Protein AF-X5YJV1-F1 (afdb_monomer_lite)

Secondary structure (DSSP, 8-state):
-HHHHHHHHHHHHHHHHHHHHHTPPPSTT--TTSHHHHHHHHHHHHHHHHH-SS--HHHHHHHHHHHHHHHHHHHHHHHHHTT----HHHHHHHHHHHHHHHHHHT--TTS-TT-PPP---------

Foldseek 3Di:
DVVVVVVVVVVVVVVVLVCCLLCVDQDPPDDCVDPLNVQLSVQLNVLSVLLDDDQDPVLSVLSSVLSVLVSVLVVVVVCVVVVHDDDPVVNVVSVVSNQVSCVVSVNDPPDPPPPDPPPDPPPPPDD

Sequence (127 aa):
MARNQAKMTRRKVEIEAENLAVNRPALRGVDRRTAGGRRYAEIL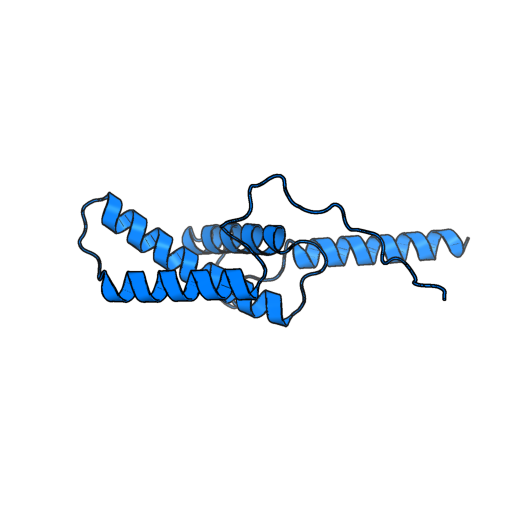GSILAAIGGTVRDEQTILARRAASIALVCESEDARLANGEIIDGTAYVTLANALSRLFESLGIDSARPPNDRPERVPSMRIFG

Structure (mmCIF, N/CA/C/O backbone):
data_AF-X5YJV1-F1
#
_entry.id   AF-X5YJV1-F1
#
loop_
_atom_site.group_PDB
_atom_site.id
_atom_site.type_symbol
_atom_site.label_atom_id
_atom_site.label_alt_id
_atom_site.label_comp_id
_atom_site.label_asym_id
_atom_site.label_entity_id
_atom_site.label_seq_id
_atom_site.pdbx_PDB_ins_code
_atom_site.Cartn_x
_atom_site.Cartn_y
_atom_site.Cartn_z
_atom_site.occupancy
_atom_site.B_iso_or_equiv
_atom_site.auth_seq_id
_atom_site.auth_comp_id
_atom_site.auth_asym_id
_atom_site.auth_atom_id
_atom_site.pdbx_PDB_model_num
ATOM 1 N N . MET A 1 1 ? 30.982 -29.851 -26.286 1.00 56.28 1 MET A N 1
ATOM 2 C CA . MET A 1 1 ? 30.257 -29.909 -24.992 1.00 56.28 1 MET A CA 1
ATOM 3 C C . MET A 1 1 ? 30.142 -28.560 -24.259 1.00 56.28 1 MET A C 1
ATOM 5 O O . MET A 1 1 ? 29.118 -28.331 -23.631 1.00 56.28 1 MET A O 1
ATOM 9 N N . ALA A 1 2 ? 31.080 -27.612 -24.409 1.00 60.34 2 ALA A N 1
ATOM 10 C CA . ALA A 1 2 ? 31.064 -26.311 -23.706 1.00 60.34 2 ALA A CA 1
ATOM 11 C C . ALA A 1 2 ? 29.844 -25.387 -23.971 1.00 60.34 2 ALA A C 1
ATOM 13 O O . ALA A 1 2 ? 29.417 -24.643 -23.090 1.00 60.34 2 ALA A O 1
ATOM 14 N N . ARG A 1 3 ? 29.238 -25.447 -25.169 1.00 57.34 3 ARG A N 1
ATOM 15 C CA . ARG A 1 3 ? 28.116 -24.571 -25.577 1.00 57.34 3 ARG A CA 1
ATOM 16 C C . ARG A 1 3 ? 26.815 -24.823 -24.800 1.00 57.34 3 ARG A C 1
ATOM 18 O O . ARG A 1 3 ? 26.090 -23.873 -24.519 1.00 57.34 3 ARG A O 1
ATOM 25 N N . ASN A 1 4 ? 26.536 -26.077 -24.429 1.00 54.53 4 ASN A N 1
ATOM 26 C CA . ASN A 1 4 ? 25.349 -26.427 -23.636 1.00 54.53 4 ASN A CA 1
ATOM 27 C C . ASN A 1 4 ? 25.511 -26.043 -22.166 1.00 54.53 4 ASN A C 1
ATOM 29 O O . ASN A 1 4 ? 24.552 -25.596 -21.541 1.00 54.53 4 ASN A O 1
ATOM 33 N N . GLN A 1 5 ? 26.731 -26.142 -21.639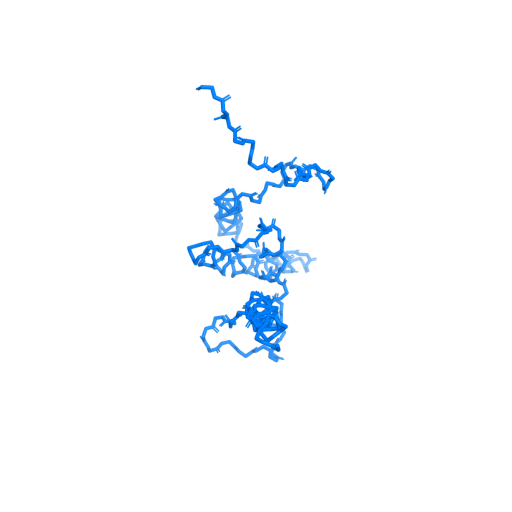 1.00 54.81 5 GLN A N 1
ATOM 34 C CA . GLN A 1 5 ? 27.023 -25.786 -20.256 1.00 54.81 5 GLN A CA 1
ATOM 35 C C . GLN A 1 5 ? 26.863 -24.277 -20.038 1.00 54.81 5 GLN A C 1
ATOM 37 O O . GLN A 1 5 ? 26.151 -23.878 -19.130 1.00 54.81 5 GLN A O 1
ATOM 42 N N . ALA A 1 6 ? 27.363 -23.438 -20.953 1.00 63.03 6 ALA A N 1
ATOM 43 C CA . ALA A 1 6 ? 27.166 -21.985 -20.896 1.00 63.03 6 ALA A CA 1
ATOM 44 C C . ALA A 1 6 ? 25.684 -21.550 -20.987 1.00 63.03 6 ALA A C 1
ATOM 46 O O . ALA A 1 6 ? 25.279 -20.581 -20.341 1.00 63.03 6 ALA A O 1
ATOM 47 N N . LYS A 1 7 ? 24.861 -22.270 -21.765 1.00 59.56 7 LYS A N 1
ATOM 48 C CA . LYS A 1 7 ? 23.415 -22.008 -21.896 1.00 59.56 7 LYS A CA 1
ATOM 49 C C . LYS A 1 7 ? 22.653 -22.397 -20.621 1.00 59.56 7 LYS A C 1
ATOM 51 O O . LYS A 1 7 ? 21.797 -21.640 -20.173 1.00 59.56 7 LYS A O 1
ATOM 56 N N . MET A 1 8 ? 23.019 -23.530 -20.014 1.00 55.62 8 MET A N 1
ATOM 57 C CA . MET A 1 8 ? 22.496 -23.994 -18.723 1.00 55.62 8 MET A CA 1
ATOM 58 C C . MET A 1 8 ? 22.881 -23.049 -17.580 1.00 55.62 8 MET A C 1
ATOM 60 O O . MET A 1 8 ? 22.030 -22.714 -16.764 1.00 55.62 8 MET A O 1
ATOM 64 N N . THR A 1 9 ? 24.123 -22.555 -17.547 1.00 69.06 9 THR A N 1
ATOM 65 C CA . THR A 1 9 ? 24.580 -21.607 -16.518 1.00 69.06 9 THR A CA 1
ATOM 66 C C . THR A 1 9 ? 23.842 -20.273 -16.610 1.00 69.06 9 THR A C 1
ATOM 68 O O . THR A 1 9 ? 23.401 -19.761 -15.588 1.00 69.06 9 THR A O 1
ATOM 71 N N . ARG A 1 10 ? 23.622 -19.736 -17.821 1.00 61.59 10 ARG A N 1
ATOM 72 C CA . ARG A 1 10 ? 22.820 -18.512 -18.008 1.00 61.59 10 ARG A CA 1
ATOM 73 C C . ARG A 1 10 ? 21.374 -18.689 -17.562 1.00 61.59 10 ARG A C 1
ATOM 75 O O . ARG A 1 10 ? 20.885 -17.859 -16.811 1.00 61.59 10 ARG A O 1
ATOM 82 N N . ARG A 1 11 ? 20.730 -19.792 -17.957 1.00 65.44 11 ARG A N 1
ATOM 83 C CA . ARG A 1 11 ? 19.356 -20.113 -17.541 1.00 65.44 11 ARG A CA 1
ATOM 84 C C . ARG A 1 11 ? 19.247 -20.258 -16.021 1.00 65.44 11 ARG A C 1
ATOM 86 O O . ARG A 1 11 ? 18.273 -19.814 -15.436 1.00 65.44 11 ARG A O 1
ATOM 93 N N . LYS A 1 12 ? 20.249 -20.865 -15.379 1.00 53.28 12 LYS A N 1
ATOM 94 C CA . LYS A 1 12 ? 20.283 -21.044 -13.924 1.00 53.28 12 LYS A CA 1
ATOM 95 C C . LYS A 1 12 ? 20.409 -19.706 -13.195 1.00 53.28 12 LYS A C 1
ATOM 97 O O . LYS A 1 12 ? 19.652 -19.477 -12.267 1.00 53.28 12 LYS A O 1
ATOM 102 N N . VAL A 1 13 ? 21.284 -18.815 -13.666 1.00 61.41 13 VAL A N 1
ATOM 103 C CA . VAL A 1 13 ? 21.416 -17.443 -13.141 1.00 61.41 13 VAL A CA 1
ATOM 104 C C . VAL A 1 13 ? 20.133 -16.637 -13.355 1.00 61.41 13 VAL A C 1
ATOM 106 O O . VAL A 1 13 ? 19.738 -15.880 -12.481 1.00 61.41 13 VAL A O 1
ATOM 109 N N . GLU A 1 14 ? 19.460 -16.819 -14.489 1.00 56.84 14 GLU A N 1
ATOM 110 C CA . GLU A 1 14 ? 18.197 -16.149 -14.812 1.00 56.84 14 GLU A CA 1
ATOM 111 C C . GLU A 1 14 ? 17.056 -16.628 -13.902 1.00 56.84 14 GLU A C 1
ATOM 113 O O . GLU A 1 14 ? 16.378 -15.801 -13.309 1.00 56.84 14 GLU A O 1
ATOM 118 N N . ILE A 1 15 ? 16.931 -17.942 -13.681 1.00 56.16 15 ILE A N 1
ATOM 119 C CA . ILE A 1 15 ? 15.971 -18.544 -12.737 1.00 56.16 15 ILE A CA 1
ATOM 120 C C . ILE A 1 15 ? 16.296 -18.157 -11.288 1.00 56.16 15 ILE A C 1
ATOM 122 O O . ILE A 1 15 ? 15.401 -17.954 -10.476 1.00 56.16 15 ILE A O 1
ATOM 126 N N . GLU A 1 16 ? 17.571 -18.073 -10.923 1.00 49.41 16 GLU A N 1
ATOM 127 C CA . GLU A 1 16 ? 17.998 -17.675 -9.581 1.00 49.41 16 GLU A CA 1
ATOM 128 C C . GLU A 1 16 ? 17.750 -16.181 -9.344 1.00 49.41 16 GLU A C 1
ATOM 130 O O . GLU A 1 16 ? 17.287 -15.815 -8.270 1.00 49.41 16 GLU A O 1
ATOM 135 N N . ALA A 1 17 ? 17.934 -15.335 -10.363 1.00 50.66 17 ALA A N 1
ATOM 136 C CA . ALA A 1 17 ? 17.564 -13.921 -10.340 1.00 50.66 17 ALA A CA 1
ATOM 137 C C . ALA A 1 17 ? 16.039 -13.716 -10.319 1.00 50.66 17 ALA A C 1
ATOM 139 O O . ALA A 1 17 ? 15.549 -12.848 -9.601 1.00 50.66 17 ALA A O 1
ATOM 140 N N . GLU A 1 18 ? 15.289 -14.539 -11.051 1.00 45.34 18 GLU A N 1
ATOM 141 C CA . GLU A 1 18 ? 13.823 -14.565 -11.058 1.00 45.34 18 GLU A CA 1
ATOM 142 C C . GLU A 1 18 ? 13.288 -14.996 -9.683 1.00 45.34 18 GLU A C 1
ATOM 144 O O . GLU A 1 18 ? 12.442 -14.321 -9.100 1.00 45.34 18 GLU A O 1
ATOM 149 N N . ASN A 1 19 ? 13.884 -16.025 -9.075 1.00 46.66 19 ASN A N 1
ATOM 150 C CA . ASN A 1 19 ? 13.606 -16.413 -7.695 1.00 46.66 19 ASN A CA 1
ATOM 151 C C . ASN A 1 19 ? 14.046 -15.344 -6.688 1.00 46.66 19 ASN A C 1
ATOM 153 O O . ASN A 1 19 ? 13.365 -15.152 -5.690 1.00 46.66 19 ASN A O 1
ATOM 157 N N . LEU A 1 20 ? 15.131 -14.603 -6.922 1.00 47.88 20 LEU A N 1
ATOM 158 C CA . LEU A 1 20 ? 15.542 -13.495 -6.052 1.00 47.88 20 LEU A CA 1
ATOM 159 C C . LEU A 1 20 ? 14.593 -12.291 -6.157 1.00 47.88 20 LEU A C 1
ATOM 161 O O . LEU A 1 20 ? 14.420 -11.561 -5.182 1.00 47.88 20 LEU A O 1
ATOM 165 N N . ALA A 1 21 ? 13.983 -12.078 -7.326 1.00 48.34 21 ALA A N 1
ATOM 166 C CA . ALA A 1 21 ? 12.984 -11.041 -7.561 1.00 48.34 21 ALA A CA 1
ATOM 167 C C . ALA A 1 21 ? 11.629 -11.408 -6.935 1.00 48.34 21 ALA A C 1
ATOM 169 O O . ALA A 1 21 ? 10.997 -10.562 -6.305 1.00 48.34 21 ALA A O 1
ATOM 170 N N . VAL A 1 22 ? 11.226 -12.679 -7.025 1.00 49.34 22 VAL A N 1
ATOM 171 C CA . VAL A 1 22 ? 10.004 -13.215 -6.396 1.00 49.34 22 VAL A CA 1
ATOM 172 C C . VAL A 1 22 ? 10.180 -13.418 -4.880 1.00 49.34 22 VAL A C 1
ATOM 174 O O . VAL A 1 22 ? 9.216 -13.351 -4.121 1.00 49.34 22 VAL A O 1
ATOM 177 N N . ASN A 1 23 ? 11.415 -13.617 -4.409 1.00 48.03 23 ASN A N 1
ATOM 178 C CA . ASN A 1 23 ? 11.742 -13.992 -3.030 1.00 48.03 23 ASN A CA 1
ATOM 179 C C . ASN A 1 23 ? 12.731 -13.009 -2.371 1.00 48.03 23 ASN A C 1
ATOM 181 O O . ASN A 1 23 ? 13.541 -13.388 -1.519 1.00 48.03 23 ASN A O 1
ATOM 185 N N . ARG A 1 24 ? 12.682 -11.725 -2.759 1.00 54.16 24 ARG A N 1
ATOM 186 C CA . ARG A 1 24 ? 13.504 -10.676 -2.138 1.00 54.16 24 ARG A CA 1
ATOM 187 C C . ARG A 1 24 ? 13.088 -10.546 -0.670 1.00 54.16 24 ARG A C 1
ATOM 189 O O . ARG A 1 24 ? 11.891 -10.441 -0.394 1.00 54.16 24 ARG A O 1
ATOM 196 N N . PRO A 1 25 ? 14.034 -10.554 0.287 1.00 48.66 25 PRO A N 1
ATOM 197 C CA . PRO A 1 25 ? 13.699 -10.612 1.701 1.00 48.66 25 PRO A CA 1
ATOM 198 C C . PRO A 1 25 ? 12.768 -9.460 2.077 1.00 48.66 25 PRO A C 1
ATOM 200 O O . PRO A 1 25 ? 12.998 -8.303 1.698 1.00 48.66 25 PRO A O 1
ATOM 203 N N . ALA A 1 26 ? 11.719 -9.815 2.822 1.00 57.91 26 ALA A N 1
ATOM 204 C CA . ALA A 1 26 ? 10.896 -8.883 3.575 1.00 57.91 26 ALA A CA 1
ATOM 205 C C . ALA A 1 26 ? 11.790 -7.963 4.424 1.00 57.91 26 ALA A C 1
ATOM 207 O O . ALA A 1 26 ? 12.966 -8.262 4.656 1.00 57.91 26 ALA A O 1
ATOM 208 N N . LEU A 1 27 ? 11.237 -6.833 4.872 1.00 65.12 27 LEU A N 1
ATOM 209 C CA . LEU A 1 27 ? 11.877 -5.952 5.854 1.00 65.12 27 LEU A CA 1
ATOM 210 C C . LEU A 1 27 ? 12.616 -6.782 6.919 1.00 65.12 27 LEU A C 1
ATOM 212 O O . LEU A 1 27 ? 12.066 -7.737 7.471 1.00 65.12 27 LEU A O 1
ATOM 216 N N . ARG A 1 28 ? 13.892 -6.456 7.161 1.00 66.88 28 ARG A N 1
ATOM 217 C CA . ARG A 1 28 ? 14.740 -7.220 8.083 1.00 66.88 28 ARG A CA 1
ATOM 218 C C . ARG A 1 28 ? 14.066 -7.264 9.458 1.00 66.88 28 ARG A C 1
ATOM 220 O O . ARG A 1 28 ? 13.770 -6.216 10.017 1.00 66.88 28 ARG A O 1
ATOM 227 N N . GLY A 1 29 ? 13.845 -8.468 9.987 1.00 67.94 29 GLY A N 1
ATOM 228 C CA . GLY A 1 29 ? 13.176 -8.675 11.277 1.00 67.94 29 GLY A CA 1
ATOM 229 C C . GLY A 1 29 ? 11.658 -8.884 11.206 1.00 67.94 29 GLY A C 1
ATOM 230 O O . GLY A 1 29 ? 11.045 -9.086 12.247 1.00 67.94 29 GLY A O 1
ATOM 231 N N . VAL A 1 30 ? 11.043 -8.886 10.017 1.00 71.12 30 VAL A N 1
ATOM 232 C CA . VAL A 1 30 ? 9.618 -9.225 9.870 1.00 71.12 30 VAL A CA 1
ATOM 233 C C . VAL A 1 30 ? 9.420 -10.739 9.831 1.00 71.12 30 VAL A C 1
ATOM 235 O O . VAL A 1 30 ? 9.923 -11.422 8.936 1.00 71.12 30 VAL A O 1
ATOM 238 N N . ASP A 1 31 ? 8.624 -11.256 10.768 1.00 78.00 31 ASP A N 1
ATOM 239 C CA . ASP A 1 31 ? 8.148 -12.637 10.726 1.00 78.00 31 ASP A CA 1
ATOM 240 C C . ASP A 1 31 ? 7.001 -12.788 9.712 1.00 78.00 31 ASP A C 1
ATOM 242 O O . ASP A 1 31 ? 5.870 -12.344 9.932 1.00 78.00 31 ASP A O 1
ATOM 246 N N . ARG A 1 32 ? 7.286 -13.474 8.598 1.00 75.25 32 ARG A N 1
ATOM 247 C CA . ARG A 1 32 ? 6.323 -13.781 7.524 1.00 75.25 32 ARG A CA 1
ATOM 248 C C . ARG A 1 32 ? 5.280 -14.840 7.910 1.00 75.25 32 ARG A C 1
ATOM 250 O O . ARG A 1 32 ? 4.445 -15.187 7.081 1.00 75.25 32 ARG A O 1
ATOM 257 N N . ARG A 1 33 ? 5.305 -15.372 9.135 1.00 80.69 33 ARG A N 1
ATOM 258 C CA . ARG A 1 33 ? 4.259 -16.256 9.683 1.00 80.69 33 ARG A CA 1
ATOM 259 C C . ARG A 1 33 ? 3.148 -15.484 10.390 1.00 80.69 33 ARG A C 1
ATOM 261 O O . ARG A 1 33 ? 2.095 -16.056 10.670 1.00 80.69 33 ARG A O 1
ATOM 268 N N . THR A 1 34 ? 3.342 -14.195 10.638 1.00 87.56 34 THR A N 1
ATOM 269 C CA . THR A 1 34 ? 2.279 -13.317 11.132 1.00 87.56 34 THR A CA 1
ATOM 270 C C . THR A 1 34 ? 1.329 -12.931 9.997 1.00 87.56 34 THR A C 1
ATOM 272 O O . THR A 1 34 ? 1.711 -12.948 8.824 1.00 87.56 34 THR A O 1
ATOM 275 N N . ALA A 1 35 ? 0.085 -12.575 10.330 1.00 87.69 35 ALA A N 1
ATOM 276 C CA . ALA A 1 35 ? -0.879 -12.091 9.339 1.00 87.69 35 ALA A CA 1
ATOM 277 C C . ALA A 1 35 ? -0.348 -10.843 8.609 1.00 87.69 35 ALA A C 1
ATOM 279 O O . ALA A 1 35 ? -0.303 -10.829 7.381 1.00 87.69 35 ALA A O 1
ATOM 280 N N . GLY A 1 36 ? 0.172 -9.862 9.357 1.00 88.81 36 GLY A N 1
ATOM 281 C CA . GLY A 1 36 ? 0.777 -8.654 8.786 1.00 88.81 36 GLY A CA 1
ATOM 282 C C . GLY A 1 36 ? 2.016 -8.940 7.933 1.00 88.81 36 GLY A C 1
ATOM 283 O O . GLY A 1 36 ? 2.162 -8.376 6.853 1.00 88.81 36 GLY A O 1
ATOM 284 N N . GLY A 1 37 ? 2.882 -9.867 8.354 1.00 88.12 37 GLY A N 1
ATOM 285 C CA . GLY A 1 37 ? 4.065 -10.255 7.583 1.00 88.12 37 GLY A CA 1
ATOM 286 C C . GLY A 1 37 ? 3.738 -10.966 6.264 1.00 88.12 37 GLY A C 1
ATOM 287 O O . GLY A 1 37 ? 4.416 -10.725 5.262 1.00 88.12 37 GLY A O 1
ATOM 288 N N . ARG A 1 38 ? 2.694 -11.810 6.234 1.00 90.31 38 ARG A N 1
ATOM 289 C CA . ARG A 1 38 ? 2.178 -12.393 4.981 1.00 90.31 38 ARG A CA 1
ATOM 290 C C . ARG A 1 38 ? 1.593 -11.318 4.080 1.00 90.31 38 ARG A C 1
ATOM 292 O O . ARG A 1 38 ? 1.998 -11.222 2.925 1.00 90.31 38 ARG A O 1
ATOM 299 N N . ARG A 1 39 ? 0.722 -10.471 4.635 1.00 92.69 39 ARG A N 1
ATOM 300 C CA . ARG A 1 39 ? 0.032 -9.435 3.869 1.00 92.69 39 ARG A CA 1
ATOM 301 C C . ARG A 1 39 ? 1.000 -8.424 3.261 1.00 92.69 39 ARG A C 1
ATOM 303 O O . ARG A 1 39 ? 0.912 -8.118 2.078 1.00 92.69 39 ARG A O 1
ATOM 310 N N . TYR A 1 40 ? 2.005 -7.998 4.025 1.00 92.25 40 TYR A N 1
ATOM 311 C CA . TYR A 1 40 ? 3.102 -7.177 3.514 1.00 92.25 40 TYR A CA 1
ATOM 312 C C . TYR A 1 40 ? 3.788 -7.814 2.297 1.00 92.25 40 TYR A C 1
ATOM 314 O O . TYR A 1 40 ? 4.050 -7.140 1.303 1.00 92.25 40 TYR A O 1
ATOM 322 N N . ALA A 1 41 ? 4.089 -9.115 2.368 1.00 88.12 41 ALA A N 1
ATOM 323 C CA . ALA A 1 41 ? 4.759 -9.821 1.283 1.00 88.12 41 ALA A CA 1
ATOM 324 C C . ALA A 1 41 ? 3.875 -9.953 0.031 1.00 88.12 41 ALA A C 1
ATOM 326 O O . ALA A 1 41 ? 4.390 -9.831 -1.077 1.00 88.12 41 ALA A O 1
ATOM 327 N N . GLU A 1 42 ? 2.568 -10.162 0.199 1.00 90.50 42 GLU A N 1
ATOM 328 C CA . GLU A 1 42 ? 1.591 -10.178 -0.901 1.00 90.50 42 GLU A CA 1
ATOM 329 C C . GLU A 1 42 ? 1.507 -8.821 -1.607 1.00 90.50 42 GLU A C 1
ATOM 331 O O . GLU A 1 42 ? 1.609 -8.746 -2.836 1.00 90.50 42 GLU A O 1
ATOM 336 N N . ILE A 1 43 ? 1.374 -7.741 -0.831 1.00 93.69 43 ILE A N 1
ATOM 337 C CA . ILE A 1 43 ? 1.319 -6.372 -1.353 1.00 93.69 43 ILE A CA 1
ATOM 338 C C . ILE A 1 43 ? 2.620 -6.048 -2.093 1.00 93.69 43 ILE A C 1
ATOM 340 O O . ILE A 1 43 ? 2.589 -5.599 -3.238 1.00 93.69 43 ILE A O 1
ATOM 344 N N . LEU A 1 44 ? 3.775 -6.325 -1.478 1.00 92.44 44 LEU A N 1
ATOM 345 C CA . LEU A 1 44 ? 5.074 -6.086 -2.102 1.00 92.44 44 LEU A CA 1
ATOM 346 C C . LEU A 1 44 ? 5.233 -6.883 -3.403 1.00 92.44 44 LEU A C 1
ATOM 348 O O . LEU A 1 44 ? 5.682 -6.324 -4.400 1.00 92.44 44 LEU A O 1
ATOM 352 N N . GLY A 1 45 ? 4.841 -8.160 -3.414 1.00 88.06 45 GLY A N 1
ATOM 353 C CA . GLY A 1 45 ? 4.864 -8.989 -4.620 1.00 88.06 45 GLY A CA 1
ATOM 354 C C . GLY A 1 45 ? 4.005 -8.406 -5.742 1.00 88.06 45 GLY A C 1
ATOM 355 O O . GLY A 1 45 ? 4.453 -8.334 -6.885 1.00 88.06 45 GLY A O 1
ATOM 356 N N . SER A 1 46 ? 2.814 -7.907 -5.405 1.00 89.69 46 SER A N 1
ATOM 357 C CA . SER A 1 46 ? 1.899 -7.273 -6.361 1.00 89.69 46 SER A CA 1
ATOM 358 C C . SER A 1 46 ? 2.481 -5.983 -6.948 1.00 89.69 46 SER A C 1
ATOM 360 O O . SER A 1 46 ? 2.439 -5.782 -8.160 1.00 89.69 46 SER A O 1
ATOM 362 N N . ILE A 1 47 ? 3.095 -5.140 -6.112 1.00 91.06 47 ILE A N 1
ATOM 363 C CA . ILE A 1 47 ? 3.759 -3.902 -6.548 1.00 91.06 47 ILE A CA 1
ATOM 364 C C . ILE A 1 47 ? 4.942 -4.218 -7.472 1.00 91.06 47 ILE A C 1
ATOM 366 O O . ILE A 1 47 ? 5.066 -3.625 -8.541 1.00 91.06 47 ILE A O 1
ATOM 370 N N . LEU A 1 48 ? 5.801 -5.171 -7.099 1.00 89.69 48 LEU A N 1
ATOM 371 C CA . LEU A 1 48 ? 6.952 -5.564 -7.921 1.00 89.69 48 LEU A CA 1
ATOM 372 C C . LEU A 1 48 ? 6.514 -6.145 -9.274 1.00 89.69 48 LEU A C 1
ATOM 374 O O . LEU A 1 48 ? 7.119 -5.830 -10.299 1.00 89.69 48 LEU A O 1
ATOM 378 N N . ALA A 1 49 ? 5.438 -6.936 -9.295 1.00 84.94 49 ALA A N 1
ATOM 379 C CA . ALA A 1 49 ? 4.851 -7.449 -10.529 1.00 84.94 49 ALA A CA 1
ATOM 380 C C . ALA A 1 49 ? 4.269 -6.331 -11.416 1.00 84.94 49 ALA A C 1
ATOM 382 O O . ALA A 1 49 ? 4.343 -6.428 -12.642 1.00 84.94 49 ALA A O 1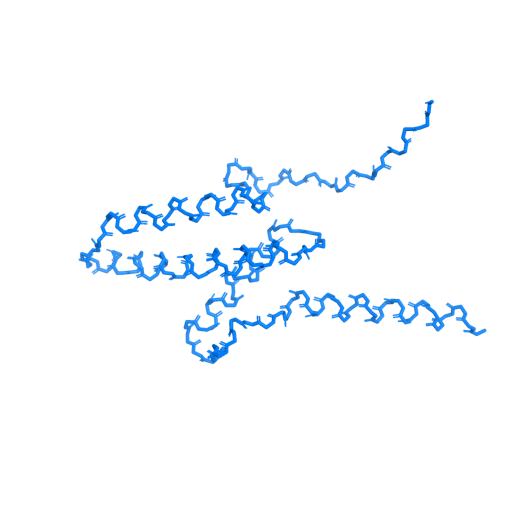
ATOM 383 N N . ALA A 1 50 ? 3.723 -5.269 -10.813 1.00 86.62 50 ALA A N 1
ATOM 384 C CA . ALA A 1 50 ? 3.171 -4.121 -11.530 1.00 86.62 50 ALA A CA 1
ATOM 385 C C . ALA A 1 50 ? 4.249 -3.250 -12.196 1.00 86.62 50 ALA A C 1
ATOM 387 O O . ALA A 1 50 ? 4.030 -2.784 -13.311 1.00 86.62 50 ALA A O 1
ATOM 388 N N . ILE A 1 51 ? 5.421 -3.082 -11.566 1.00 87.12 51 ILE A N 1
ATOM 389 C CA . ILE A 1 51 ? 6.571 -2.378 -12.173 1.00 87.12 51 ILE A CA 1
ATOM 390 C C . ILE A 1 51 ? 6.985 -3.069 -13.481 1.00 87.12 51 ILE A C 1
ATOM 392 O O . ILE A 1 51 ? 7.283 -2.412 -14.479 1.00 87.12 51 ILE A O 1
ATOM 396 N N . GLY A 1 52 ? 6.978 -4.405 -13.481 1.00 76.88 52 GLY A N 1
ATOM 397 C CA . GLY A 1 52 ? 7.353 -5.217 -14.631 1.00 76.88 52 GLY A CA 1
ATOM 398 C C . GLY A 1 52 ? 8.843 -5.133 -14.988 1.00 76.88 52 GLY A C 1
ATOM 399 O O . GLY A 1 52 ? 9.599 -4.277 -14.534 1.00 76.88 52 GLY A O 1
ATOM 400 N N . GLY A 1 53 ? 9.295 -6.062 -15.834 1.00 77.81 53 GLY A N 1
ATOM 401 C CA . GLY A 1 53 ? 10.696 -6.127 -16.251 1.00 77.81 53 GLY A CA 1
ATOM 402 C C . GLY A 1 53 ? 11.683 -6.317 -15.092 1.00 77.81 53 GLY A C 1
ATOM 403 O O . GLY A 1 53 ? 11.366 -6.929 -14.077 1.00 77.81 53 GLY A O 1
ATOM 404 N N . THR A 1 54 ? 12.917 -5.844 -15.275 1.00 80.50 54 THR A N 1
ATOM 405 C CA . THR A 1 54 ? 13.963 -5.951 -14.251 1.00 80.50 54 THR A CA 1
ATOM 406 C C . THR A 1 54 ? 13.844 -4.779 -13.284 1.00 80.50 54 THR A C 1
ATOM 408 O O . THR A 1 54 ? 14.103 -3.636 -13.661 1.00 80.50 54 THR A O 1
ATOM 411 N N . VAL A 1 55 ? 13.472 -5.066 -12.037 1.00 81.12 55 VAL A N 1
ATOM 412 C CA . VAL A 1 55 ? 13.335 -4.054 -10.985 1.00 81.12 55 VAL A CA 1
ATOM 413 C C . VAL A 1 55 ? 14.715 -3.594 -10.518 1.00 81.12 55 VAL A C 1
ATOM 415 O O . VAL A 1 55 ? 15.541 -4.411 -10.106 1.00 81.12 55 VAL A O 1
ATOM 418 N N . ARG A 1 56 ? 14.956 -2.281 -10.552 1.00 85.19 56 ARG A N 1
ATOM 419 C CA . ARG A 1 56 ? 16.200 -1.675 -10.057 1.00 85.19 56 ARG A CA 1
ATOM 420 C C . ARG A 1 56 ? 16.198 -1.572 -8.527 1.00 85.19 56 ARG A C 1
ATOM 422 O O . ARG A 1 56 ? 15.149 -1.638 -7.876 1.00 85.19 56 ARG A O 1
ATOM 429 N N . ASP A 1 57 ? 17.368 -1.417 -7.919 1.00 83.50 57 ASP A N 1
ATOM 430 C CA . ASP A 1 57 ? 17.495 -1.435 -6.457 1.00 83.50 57 ASP A CA 1
ATOM 431 C C . ASP A 1 57 ? 16.777 -0.259 -5.788 1.00 83.50 57 ASP A C 1
ATOM 433 O O . ASP A 1 57 ? 16.069 -0.442 -4.796 1.00 83.50 57 ASP A O 1
ATOM 437 N N . GLU A 1 58 ? 16.847 0.929 -6.381 1.00 87.69 58 GLU A N 1
ATOM 438 C CA . GLU A 1 58 ? 16.114 2.108 -5.932 1.00 87.69 58 GLU A CA 1
ATOM 439 C C . GLU A 1 58 ? 14.592 1.918 -6.020 1.00 87.69 58 GLU A C 1
ATOM 441 O O . GLU A 1 58 ? 13.867 2.301 -5.101 1.00 87.69 58 GLU A O 1
ATOM 446 N N . GLN A 1 59 ? 14.101 1.232 -7.058 1.00 88.88 59 GLN A N 1
ATOM 447 C CA . GLN A 1 59 ? 12.677 0.909 -7.193 1.00 88.88 59 GLN A CA 1
ATOM 448 C C . GLN A 1 59 ? 12.237 -0.081 -6.117 1.00 88.88 59 GLN A C 1
ATOM 450 O O . GLN A 1 59 ? 11.131 0.016 -5.600 1.00 88.88 59 GLN A O 1
ATOM 455 N N . THR A 1 60 ? 13.114 -0.996 -5.708 1.00 89.50 60 THR A N 1
ATOM 456 C CA . THR A 1 60 ? 12.818 -1.918 -4.605 1.00 89.50 60 THR A CA 1
ATOM 457 C C . THR A 1 60 ? 12.680 -1.186 -3.274 1.00 89.50 60 THR A C 1
ATOM 459 O O . THR A 1 60 ? 11.817 -1.536 -2.469 1.00 89.50 60 THR A O 1
ATOM 462 N N . ILE A 1 61 ? 13.500 -0.162 -3.026 1.00 91.12 61 ILE A N 1
ATOM 463 C CA . ILE A 1 61 ? 13.383 0.663 -1.815 1.00 91.12 61 ILE A CA 1
ATOM 464 C C . ILE A 1 61 ? 12.026 1.377 -1.794 1.00 91.12 61 ILE A C 1
ATOM 466 O O . ILE A 1 61 ? 11.339 1.355 -0.771 1.00 91.12 61 ILE A O 1
ATOM 470 N N . LEU A 1 62 ? 11.618 1.965 -2.922 1.00 94.19 62 LEU A N 1
ATOM 471 C CA . LEU A 1 62 ? 10.318 2.629 -3.046 1.00 94.19 62 LEU A CA 1
ATOM 472 C C . LEU A 1 62 ? 9.153 1.638 -2.934 1.00 94.19 62 LEU A C 1
ATOM 474 O O . LEU A 1 62 ? 8.221 1.895 -2.179 1.00 94.19 62 LEU A O 1
ATOM 478 N N . ALA A 1 63 ? 9.237 0.476 -3.584 1.00 92.81 63 ALA A N 1
ATOM 479 C CA . ALA A 1 63 ? 8.220 -0.572 -3.514 1.00 92.81 63 ALA A CA 1
ATOM 480 C C . ALA A 1 63 ? 8.024 -1.089 -2.083 1.00 92.81 63 ALA A C 1
ATOM 482 O O . ALA A 1 63 ? 6.895 -1.267 -1.632 1.00 92.81 63 ALA A O 1
ATOM 483 N N . ARG A 1 64 ? 9.113 -1.264 -1.322 1.00 92.75 64 ARG A N 1
ATOM 484 C CA . ARG A 1 64 ? 9.045 -1.656 0.094 1.00 92.75 64 ARG A CA 1
ATOM 485 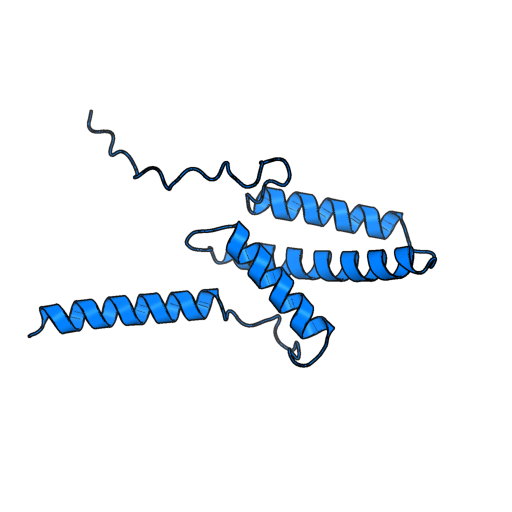C C . ARG A 1 64 ? 8.342 -0.612 0.956 1.00 92.75 64 ARG A C 1
ATOM 487 O O . ARG A 1 64 ? 7.577 -1.001 1.835 1.00 92.75 64 ARG A O 1
ATOM 494 N N . ARG A 1 65 ? 8.593 0.681 0.713 1.00 94.81 65 ARG A N 1
ATOM 495 C CA . ARG A 1 65 ? 7.908 1.789 1.404 1.00 94.81 65 ARG A CA 1
ATOM 496 C C . ARG A 1 65 ? 6.433 1.857 1.024 1.00 94.81 65 ARG A C 1
ATOM 498 O O . ARG A 1 65 ? 5.595 1.978 1.910 1.00 94.81 65 ARG A O 1
ATOM 505 N N . ALA A 1 66 ? 6.126 1.720 -0.264 1.00 96.06 66 ALA A N 1
ATOM 506 C CA . ALA A 1 66 ? 4.756 1.682 -0.759 1.00 96.06 66 ALA A CA 1
ATOM 507 C C . ALA A 1 66 ? 3.975 0.523 -0.124 1.00 96.06 66 ALA A C 1
ATOM 509 O O . ALA A 1 66 ? 2.876 0.737 0.371 1.00 96.06 66 ALA A O 1
ATOM 510 N N . ALA A 1 67 ? 4.576 -0.668 -0.023 1.00 95.00 67 ALA A N 1
ATOM 511 C CA . ALA A 1 67 ? 3.960 -1.813 0.646 1.00 95.00 67 ALA A CA 1
ATOM 512 C C . ALA A 1 67 ? 3.685 -1.564 2.139 1.00 95.00 67 ALA A C 1
ATOM 514 O O . ALA A 1 67 ? 2.643 -1.970 2.645 1.00 95.00 67 ALA A O 1
ATOM 515 N N . SER A 1 68 ? 4.589 -0.879 2.849 1.00 94.94 68 SER A N 1
ATOM 516 C CA . SER A 1 68 ? 4.363 -0.501 4.250 1.00 94.94 68 SER A CA 1
ATOM 517 C C . SER A 1 68 ? 3.196 0.471 4.399 1.00 94.94 68 SER A C 1
ATOM 519 O O . SER A 1 68 ? 2.350 0.263 5.260 1.00 94.94 68 SER A O 1
ATOM 521 N N . ILE A 1 69 ? 3.139 1.511 3.563 1.00 97.12 69 ILE A N 1
ATOM 522 C CA . ILE A 1 69 ? 2.062 2.509 3.615 1.00 97.12 69 ILE A CA 1
ATOM 523 C C . ILE A 1 69 ? 0.725 1.871 3.233 1.00 97.12 69 ILE A C 1
ATOM 525 O O . ILE A 1 69 ? -0.254 2.064 3.943 1.00 97.12 69 ILE A O 1
ATOM 529 N N . ALA A 1 70 ? 0.696 1.055 2.177 1.00 96.81 70 ALA A N 1
ATOM 530 C CA . ALA A 1 70 ? -0.500 0.332 1.759 1.00 96.81 70 ALA A CA 1
ATOM 531 C C . ALA A 1 70 ? -1.035 -0.595 2.862 1.00 96.81 70 ALA A C 1
ATOM 533 O O . ALA A 1 70 ? -2.237 -0.627 3.090 1.00 96.81 70 ALA A O 1
ATOM 534 N N . LEU A 1 71 ? -0.156 -1.290 3.595 1.00 95.94 71 LEU A N 1
ATOM 535 C CA . LEU A 1 71 ? -0.568 -2.125 4.727 1.00 95.94 71 LEU A CA 1
ATOM 536 C C . LEU A 1 71 ? -1.206 -1.303 5.861 1.00 95.94 71 LEU A C 1
ATOM 538 O O . LEU A 1 71 ? -2.160 -1.763 6.483 1.00 95.94 71 LEU A O 1
ATOM 542 N N . VAL A 1 72 ? -0.690 -0.099 6.135 1.00 96.69 72 VAL A N 1
ATOM 543 C CA . VAL A 1 72 ? -1.289 0.809 7.128 1.00 96.69 72 VAL A CA 1
ATOM 544 C C . VAL A 1 72 ? -2.646 1.311 6.643 1.00 96.69 72 VAL A C 1
ATOM 546 O O . VAL A 1 72 ? -3.607 1.245 7.402 1.00 96.69 72 VAL A O 1
ATOM 549 N N . CYS A 1 73 ? -2.750 1.750 5.384 1.00 97.12 73 CYS A N 1
ATOM 550 C CA . CYS A 1 73 ? -4.024 2.162 4.795 1.00 97.12 73 CYS A CA 1
ATOM 551 C C . CYS A 1 73 ? -5.064 1.037 4.861 1.00 97.12 73 CYS A C 1
ATOM 553 O O . CYS A 1 73 ? -6.163 1.288 5.328 1.00 97.12 73 CYS A O 1
ATOM 555 N N . GLU A 1 74 ? -4.702 -0.204 4.517 1.00 96.88 74 GLU A N 1
ATOM 556 C CA . GLU A 1 74 ? -5.611 -1.358 4.593 1.00 96.88 74 GLU A CA 1
ATOM 557 C C . GLU A 1 74 ? -6.101 -1.622 6.028 1.00 96.88 74 GLU A C 1
ATOM 559 O O . GLU A 1 74 ? -7.262 -1.971 6.241 1.00 96.88 74 GLU A O 1
ATOM 564 N N . SER A 1 75 ? -5.239 -1.417 7.031 1.00 95.50 75 SER A N 1
ATOM 565 C CA . SER A 1 75 ? -5.638 -1.507 8.440 1.00 95.50 75 SER A CA 1
ATOM 566 C C . SER A 1 75 ? -6.624 -0.402 8.828 1.00 95.50 75 SER A C 1
ATOM 568 O O . SER A 1 75 ? -7.593 -0.675 9.532 1.00 95.50 75 SER A O 1
ATOM 570 N N . GLU A 1 76 ? -6.392 0.837 8.395 1.00 97.25 76 GLU A N 1
ATOM 571 C CA . GLU A 1 76 ? -7.297 1.960 8.667 1.00 97.25 76 GLU A CA 1
ATOM 572 C C . GLU A 1 76 ? -8.625 1.814 7.906 1.00 97.25 76 GLU A C 1
ATOM 574 O O . GLU A 1 76 ? -9.681 2.082 8.474 1.00 97.25 76 GLU A O 1
ATOM 579 N N . ASP A 1 77 ? -8.599 1.289 6.679 1.00 97.19 77 ASP A N 1
ATOM 580 C CA . ASP A 1 77 ? -9.791 0.956 5.892 1.00 97.19 77 ASP A CA 1
ATOM 581 C C . ASP A 1 77 ? -10.638 -0.104 6.600 1.00 97.19 77 ASP A C 1
ATOM 583 O O . ASP A 1 77 ? -11.858 0.028 6.689 1.00 97.19 77 ASP A O 1
ATOM 587 N N . ALA A 1 78 ? -9.999 -1.141 7.151 1.00 97.19 78 ALA A N 1
ATOM 588 C CA . ALA A 1 78 ? -10.689 -2.162 7.929 1.00 97.19 78 ALA A CA 1
ATOM 589 C C . ALA A 1 78 ? -11.345 -1.569 9.184 1.00 97.19 78 ALA A C 1
ATOM 591 O O . ALA A 1 78 ? -12.493 -1.893 9.487 1.00 97.19 78 ALA A O 1
ATOM 592 N N . ARG A 1 79 ? -10.651 -0.683 9.906 1.00 97.31 79 ARG A N 1
ATOM 593 C CA . ARG A 1 79 ? -11.210 0.013 11.076 1.00 97.31 79 ARG A CA 1
ATOM 594 C C . ARG A 1 79 ? -12.410 0.875 10.684 1.00 97.31 79 ARG A C 1
ATOM 596 O O . ARG A 1 79 ? -13.479 0.741 11.278 1.00 97.31 79 ARG A O 1
ATOM 603 N N . LEU A 1 80 ? -12.270 1.677 9.628 1.00 96.69 80 LEU A N 1
ATOM 604 C CA . LEU A 1 80 ? -13.348 2.507 9.092 1.00 96.69 80 LEU A CA 1
ATOM 605 C C . LEU A 1 80 ? -14.566 1.666 8.671 1.00 96.69 80 LEU A C 1
ATOM 607 O O . LEU A 1 80 ? -15.696 2.006 9.015 1.00 96.69 80 LEU A O 1
ATOM 611 N N . ALA A 1 81 ? -14.351 0.543 7.978 1.00 97.31 81 ALA A N 1
ATOM 612 C CA . ALA A 1 81 ? -15.416 -0.367 7.545 1.00 97.31 81 ALA A CA 1
ATOM 613 C C . ALA A 1 81 ? -16.164 -1.025 8.718 1.00 97.31 81 ALA A C 1
ATOM 615 O O . ALA A 1 81 ? -17.347 -1.338 8.596 1.00 97.31 81 ALA A O 1
ATOM 616 N N . ASN A 1 82 ? -15.498 -1.197 9.863 1.00 97.94 82 ASN A N 1
ATOM 617 C CA . ASN A 1 82 ? -16.114 -1.665 11.106 1.00 97.94 82 ASN A CA 1
ATOM 618 C C . ASN A 1 82 ? -16.788 -0.537 11.915 1.00 97.94 82 ASN A C 1
ATOM 620 O O . ASN A 1 82 ? -17.263 -0.776 13.024 1.00 97.94 82 ASN A O 1
ATOM 624 N N . GLY A 1 83 ? -16.861 0.683 11.371 1.00 97.56 83 GLY A N 1
ATOM 625 C CA . GLY A 1 83 ? -17.497 1.834 12.014 1.00 97.56 83 GLY A CA 1
ATOM 626 C C . GLY A 1 83 ? -16.627 2.524 13.065 1.00 97.56 83 GLY A C 1
ATOM 627 O O . GLY A 1 83 ? -17.138 3.331 13.842 1.00 97.56 83 GLY A O 1
ATOM 628 N N . GLU A 1 84 ? -15.328 2.222 13.115 1.00 97.88 84 GLU A N 1
ATOM 629 C CA . GLU A 1 84 ? -14.400 2.930 13.992 1.00 97.88 84 GLU A CA 1
ATOM 630 C C . GLU A 1 84 ? -14.055 4.318 13.445 1.00 97.88 84 GLU A C 1
ATOM 632 O O . GLU A 1 84 ? -14.050 4.573 12.239 1.00 97.88 84 GLU A O 1
ATOM 637 N N . ILE A 1 85 ? -13.697 5.219 14.359 1.00 95.94 85 ILE A N 1
ATOM 638 C CA . ILE A 1 85 ? -13.178 6.539 14.010 1.00 95.94 85 ILE A CA 1
ATOM 639 C C . ILE A 1 85 ? -11.676 6.421 13.739 1.00 95.94 85 ILE A C 1
ATOM 641 O O . ILE A 1 85 ? -10.914 5.933 14.580 1.00 95.94 85 ILE A O 1
ATOM 645 N N . ILE A 1 86 ? -11.259 6.923 12.579 1.00 96.69 86 ILE A N 1
ATOM 646 C CA . ILE A 1 86 ? -9.855 7.043 12.178 1.00 96.69 86 ILE A CA 1
ATOM 647 C C . ILE A 1 86 ? -9.432 8.514 12.128 1.00 96.69 86 ILE A C 1
ATOM 649 O O . ILE A 1 86 ? -10.265 9.414 11.990 1.00 96.69 86 ILE A O 1
ATOM 653 N N . ASP A 1 87 ? -8.127 8.770 12.195 1.00 96.62 87 ASP A N 1
ATOM 654 C CA . ASP A 1 87 ? -7.589 10.098 11.897 1.00 96.62 87 ASP A CA 1
ATOM 655 C C . ASP A 1 87 ? -7.563 10.306 10.377 1.00 96.62 87 ASP A C 1
ATOM 657 O O . ASP A 1 87 ? -6.644 9.875 9.675 1.00 96.62 87 ASP A O 1
ATOM 661 N N . GLY A 1 88 ? -8.580 11.002 9.866 1.00 95.12 88 GLY A N 1
ATOM 662 C CA . GLY A 1 88 ? -8.692 11.308 8.442 1.00 95.12 88 GLY A CA 1
ATOM 663 C C . GLY A 1 88 ? -7.517 12.124 7.891 1.00 95.12 88 GLY A C 1
ATOM 664 O O . GLY A 1 88 ? -7.151 11.954 6.731 1.00 95.12 88 GLY A O 1
ATOM 665 N N . THR A 1 89 ? -6.873 12.967 8.704 1.00 97.44 89 THR A N 1
ATOM 666 C CA . THR A 1 89 ? -5.735 13.786 8.252 1.00 97.44 89 THR A CA 1
ATOM 667 C C . THR A 1 89 ? -4.491 12.922 8.068 1.00 97.44 89 THR A C 1
ATOM 669 O O . THR A 1 89 ? -3.807 13.018 7.040 1.00 97.44 89 THR A O 1
ATOM 672 N N . ALA A 1 90 ? -4.213 12.040 9.033 1.00 94.69 90 ALA A N 1
ATOM 673 C CA . ALA A 1 90 ? -3.129 11.068 8.923 1.00 94.69 90 ALA A CA 1
ATOM 674 C C . ALA A 1 90 ? -3.366 10.109 7.747 1.00 94.69 90 ALA A C 1
ATOM 676 O O . ALA A 1 90 ? -2.459 9.887 6.940 1.00 94.69 90 ALA A O 1
ATOM 677 N N . TYR A 1 91 ? -4.597 9.616 7.595 1.00 96.62 91 TYR A N 1
ATOM 678 C CA . TYR A 1 91 ? -4.973 8.722 6.504 1.00 96.62 91 TYR A CA 1
ATOM 679 C C . TYR A 1 91 ? -4.780 9.372 5.125 1.00 96.62 91 TYR A C 1
ATOM 681 O O . TYR A 1 91 ? -4.091 8.812 4.272 1.00 96.62 91 TYR A O 1
ATOM 689 N N . VAL A 1 92 ? -5.294 10.590 4.912 1.00 96.69 92 VAL A N 1
ATOM 690 C CA . VAL A 1 92 ? -5.119 11.329 3.645 1.00 96.69 92 VAL A CA 1
ATOM 691 C C . VAL A 1 92 ? -3.639 11.588 3.352 1.00 96.69 92 VAL A C 1
ATOM 693 O O . VAL A 1 92 ? -3.203 11.494 2.203 1.00 96.69 92 VAL A O 1
ATOM 696 N N . THR A 1 93 ? -2.835 11.870 4.378 1.00 97.62 93 THR A N 1
ATOM 697 C CA . THR A 1 93 ? -1.384 12.053 4.220 1.00 97.62 93 THR A CA 1
ATOM 698 C C . THR A 1 93 ? -0.709 10.773 3.721 1.00 97.62 93 THR A C 1
ATOM 700 O O . THR A 1 93 ? 0.089 10.828 2.781 1.00 97.62 93 THR A O 1
ATOM 703 N N . LEU A 1 94 ? -1.056 9.621 4.302 1.00 96.94 94 LEU A N 1
ATOM 704 C CA . LEU A 1 94 ? -0.553 8.313 3.878 1.00 96.94 94 LEU A CA 1
ATOM 705 C C . LEU A 1 94 ? -1.009 7.960 2.456 1.00 96.94 94 LEU A C 1
ATOM 707 O O . LEU A 1 94 ? -0.176 7.592 1.629 1.00 96.94 94 LEU A O 1
ATOM 711 N N . ALA A 1 95 ? -2.291 8.149 2.139 1.00 95.12 95 ALA A N 1
ATOM 712 C CA . ALA A 1 95 ? -2.850 7.871 0.815 1.00 95.12 95 ALA A CA 1
ATOM 713 C C . ALA A 1 95 ? -2.197 8.727 -0.291 1.00 95.12 95 ALA A C 1
ATOM 715 O O . ALA A 1 95 ? -1.845 8.229 -1.366 1.00 95.12 95 ALA A O 1
ATOM 716 N N . ASN A 1 96 ? -1.941 10.007 -0.011 1.00 96.06 96 ASN A N 1
ATOM 717 C CA . ASN A 1 96 ? -1.239 10.897 -0.936 1.00 96.06 96 ASN A CA 1
ATOM 718 C C . ASN A 1 96 ? 0.234 10.506 -1.111 1.00 96.06 96 ASN A C 1
ATOM 720 O O . ASN A 1 96 ? 0.765 10.547 -2.223 1.00 96.06 96 ASN A O 1
ATOM 724 N N . ALA A 1 97 ? 0.912 10.117 -0.027 1.00 97.06 97 ALA A N 1
ATOM 725 C CA . ALA A 1 97 ? 2.277 9.607 -0.108 1.00 97.06 97 ALA A CA 1
ATOM 726 C C . ALA A 1 97 ? 2.346 8.311 -0.934 1.00 97.06 97 ALA A C 1
ATOM 728 O O . ALA A 1 97 ? 3.260 8.156 -1.743 1.00 97.06 97 ALA A O 1
ATOM 729 N N . LEU A 1 98 ? 1.364 7.416 -0.778 1.00 96.25 98 LEU A N 1
ATOM 730 C CA . LEU A 1 98 ? 1.259 6.183 -1.557 1.00 96.25 98 LEU A CA 1
ATOM 731 C C . LEU A 1 98 ? 1.086 6.467 -3.053 1.00 96.25 98 LEU A C 1
ATOM 733 O O . LEU A 1 98 ? 1.816 5.898 -3.862 1.00 96.25 98 LEU A O 1
ATOM 737 N N . SER A 1 99 ? 0.193 7.394 -3.408 1.00 94.56 99 SER A N 1
ATOM 738 C CA . SER A 1 99 ? -0.050 7.785 -4.805 1.00 94.56 99 SER A CA 1
ATOM 739 C C . SER A 1 99 ? 1.231 8.287 -5.483 1.00 94.56 99 SER A C 1
ATOM 741 O O . SER A 1 99 ? 1.618 7.785 -6.535 1.00 94.56 99 SER A O 1
ATOM 743 N N . ARG A 1 100 ? 1.984 9.173 -4.817 1.00 95.38 100 ARG A N 1
ATOM 744 C CA . ARG A 1 100 ? 3.275 9.682 -5.323 1.00 95.38 100 ARG A CA 1
ATOM 745 C C . ARG A 1 100 ? 4.338 8.594 -5.467 1.00 95.38 100 ARG A C 1
ATOM 747 O O . ARG A 1 100 ? 5.185 8.663 -6.360 1.00 95.38 100 ARG A O 1
ATOM 754 N N . LEU A 1 101 ? 4.337 7.599 -4.578 1.00 95.94 101 LEU A N 1
ATOM 755 C CA . LEU A 1 101 ? 5.244 6.456 -4.689 1.00 95.94 101 LEU A CA 1
ATOM 756 C C . LEU A 1 101 ? 4.889 5.580 -5.890 1.00 95.94 101 LEU A C 1
ATOM 758 O O . LEU A 1 101 ? 5.801 5.136 -6.583 1.00 95.94 101 LEU A O 1
ATOM 762 N N . PHE A 1 102 ? 3.604 5.354 -6.161 1.00 94.50 102 PHE A N 1
ATOM 763 C CA . PHE A 1 102 ? 3.165 4.626 -7.352 1.00 94.50 102 PHE A CA 1
ATOM 764 C C . PHE A 1 102 ? 3.513 5.371 -8.641 1.00 94.50 102 PHE A C 1
ATOM 766 O O . PHE A 1 102 ? 4.129 4.767 -9.519 1.00 94.50 102 PHE A O 1
ATOM 773 N N . GLU A 1 103 ? 3.285 6.683 -8.703 1.00 93.06 103 GLU A N 1
ATOM 774 C CA . GLU A 1 103 ? 3.742 7.527 -9.816 1.00 93.06 103 GLU A CA 1
ATOM 775 C C . GLU A 1 103 ? 5.262 7.421 -10.021 1.00 93.06 103 GLU A C 1
ATOM 777 O O . GLU A 1 103 ? 5.734 7.168 -11.128 1.00 93.06 103 GLU A O 1
ATOM 782 N N . SER A 1 104 ? 6.044 7.517 -8.938 1.00 92.81 104 SER A N 1
ATOM 783 C CA . SER A 1 104 ? 7.512 7.389 -8.982 1.00 92.81 104 SER A CA 1
ATOM 784 C C . SER A 1 104 ? 7.985 6.002 -9.438 1.00 92.81 104 SER A C 1
ATOM 786 O O . SER A 1 104 ? 9.082 5.857 -9.980 1.00 92.81 104 SER A O 1
ATOM 788 N N . LEU A 1 105 ? 7.175 4.969 -9.202 1.00 90.94 105 LEU A N 1
ATOM 789 C CA . LEU A 1 105 ? 7.418 3.600 -9.655 1.00 90.94 105 LEU A CA 1
ATOM 790 C C . LEU A 1 105 ? 6.933 3.353 -11.091 1.00 90.94 105 LEU A C 1
ATOM 792 O O . LEU A 1 105 ? 7.219 2.287 -11.636 1.00 90.94 105 LEU A O 1
ATOM 796 N N . GLY A 1 106 ? 6.238 4.316 -11.707 1.00 89.31 106 GLY A N 1
ATOM 797 C CA . GLY A 1 106 ? 5.593 4.159 -13.011 1.00 89.31 106 GLY A CA 1
ATOM 798 C C . GLY A 1 106 ? 4.352 3.263 -12.973 1.00 89.31 106 GLY A C 1
ATOM 799 O O . GLY A 1 106 ? 3.940 2.747 -14.010 1.00 89.31 106 GLY A O 1
ATOM 800 N N . ILE A 1 107 ? 3.779 3.044 -11.786 1.00 87.25 107 ILE A N 1
ATOM 801 C CA . ILE A 1 107 ? 2.528 2.312 -11.590 1.00 87.25 107 ILE A CA 1
ATOM 802 C C . ILE A 1 107 ? 1.406 3.336 -11.706 1.00 87.25 107 ILE A C 1
ATOM 804 O O . ILE A 1 107 ? 1.090 4.046 -10.755 1.00 87.25 107 ILE A O 1
ATOM 808 N N . ASP A 1 108 ? 0.848 3.438 -12.902 1.00 69.88 108 ASP A N 1
ATOM 809 C CA . ASP A 1 108 ? -0.196 4.408 -13.193 1.00 69.88 108 ASP A CA 1
ATOM 810 C C . ASP A 1 108 ? -1.573 3.819 -12.859 1.00 69.88 108 ASP A C 1
ATOM 812 O O . ASP A 1 108 ? -2.011 2.844 -13.475 1.00 69.88 108 ASP A O 1
ATOM 816 N N . SER A 1 109 ? -2.251 4.391 -11.863 1.00 60.09 109 SER A N 1
ATOM 817 C CA . SER A 1 109 ? -3.600 3.986 -11.453 1.00 60.09 109 SER A CA 1
ATOM 818 C C . SER A 1 109 ? -4.681 4.426 -12.446 1.00 60.09 109 SER A C 1
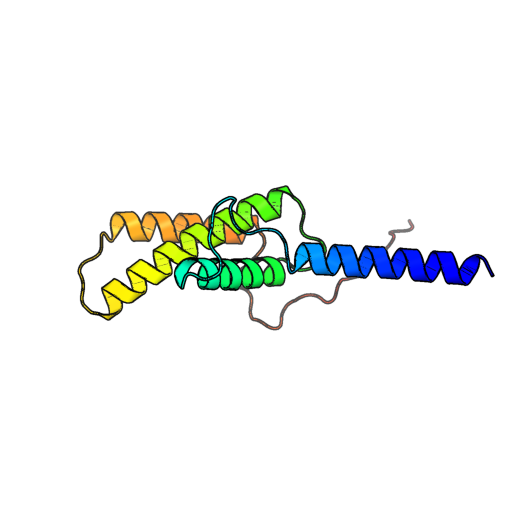ATOM 820 O O . SER A 1 109 ? -5.783 3.880 -12.417 1.00 60.09 109 SER A O 1
ATOM 822 N N . ALA A 1 110 ? -4.375 5.370 -13.345 1.00 55.84 110 ALA A N 1
ATOM 823 C CA . ALA A 1 110 ? -5.296 5.856 -14.372 1.00 55.84 110 ALA A CA 1
ATOM 824 C C . ALA A 1 110 ? -5.268 5.022 -15.667 1.00 55.84 110 ALA A C 1
ATOM 826 O O . ALA A 1 110 ? -6.109 5.216 -16.548 1.00 55.84 110 ALA A O 1
ATOM 827 N N . ARG A 1 111 ? -4.317 4.089 -15.809 1.00 51.19 111 ARG A N 1
ATOM 828 C CA . ARG A 1 111 ? -4.151 3.293 -17.030 1.00 51.19 111 ARG A CA 1
ATOM 829 C C . ARG A 1 111 ? -5.030 2.035 -16.987 1.00 51.19 111 ARG A C 1
ATOM 831 O O . ARG A 1 111 ? -4.914 1.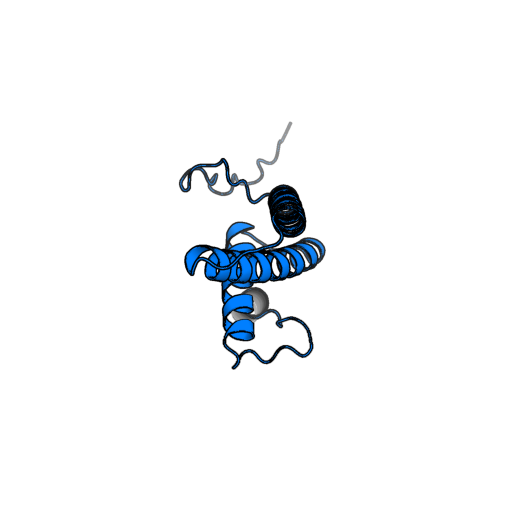250 -16.044 1.00 51.19 111 ARG A O 1
ATOM 838 N N . PRO A 1 112 ? -5.884 1.781 -17.998 1.00 52.25 112 PRO A N 1
ATOM 839 C CA . PRO A 1 112 ? -6.708 0.580 -18.016 1.00 52.25 112 PRO A CA 1
ATOM 840 C C . PRO A 1 112 ? -5.839 -0.697 -18.068 1.00 52.25 112 PRO A C 1
ATOM 842 O O . PRO A 1 112 ? -4.770 -0.689 -18.689 1.00 52.25 112 PRO A O 1
ATOM 845 N N . PRO A 1 113 ? -6.286 -1.823 -17.470 1.00 56.00 113 PRO A N 1
ATOM 846 C CA . PRO A 1 113 ? -5.470 -3.030 -17.268 1.00 56.00 113 PRO A CA 1
ATOM 847 C C . PRO A 1 113 ? -4.843 -3.656 -18.527 1.00 56.00 113 PRO A C 1
ATOM 849 O O . PRO A 1 113 ? -3.909 -4.452 -18.408 1.00 56.00 113 PRO A O 1
ATOM 852 N N . ASN A 1 114 ? -5.349 -3.316 -19.718 1.00 54.78 114 ASN A N 1
ATOM 853 C CA . ASN A 1 114 ? -4.973 -3.924 -20.995 1.00 54.78 114 ASN A CA 1
ATOM 854 C C . ASN A 1 114 ? -4.008 -3.081 -21.852 1.00 54.78 114 ASN A C 1
ATOM 856 O O . ASN A 1 114 ? -3.637 -3.502 -22.938 1.00 54.78 114 ASN A O 1
ATOM 860 N N . ASP A 1 115 ? -3.574 -1.912 -21.378 1.00 57.75 115 ASP A N 1
ATOM 861 C CA . ASP A 1 115 ? -2.771 -0.980 -22.183 1.00 57.75 115 ASP A CA 1
ATOM 862 C C . ASP A 1 115 ? -1.256 -1.129 -21.984 1.00 57.75 115 ASP A C 1
ATOM 864 O O . ASP A 1 115 ? -0.496 -0.204 -22.282 1.00 57.75 115 ASP A O 1
ATOM 868 N N . ARG A 1 116 ? -0.767 -2.261 -21.460 1.00 54.72 116 ARG A N 1
ATOM 869 C CA . ARG A 1 116 ? 0.685 -2.481 -21.362 1.00 54.72 116 ARG A CA 1
ATOM 870 C C . ARG A 1 116 ? 1.235 -2.588 -22.787 1.00 54.72 116 ARG A C 1
ATOM 872 O O . ARG A 1 116 ? 0.841 -3.519 -23.486 1.00 54.72 116 ARG A O 1
ATOM 879 N N . PRO A 1 117 ? 2.137 -1.698 -23.238 1.00 48.59 117 PRO A N 1
ATOM 880 C CA . PRO A 1 117 ? 2.761 -1.910 -24.529 1.00 48.59 117 PRO A CA 1
ATOM 881 C C . PRO A 1 117 ? 3.561 -3.207 -24.411 1.00 48.59 117 PRO A C 1
ATOM 883 O O . PRO A 1 117 ? 4.408 -3.336 -23.517 1.00 48.59 117 PRO A O 1
ATOM 886 N N . GLU A 1 118 ? 3.288 -4.184 -25.282 1.00 52.53 118 GLU A N 1
ATOM 887 C CA . GLU A 1 118 ? 4.259 -5.244 -25.539 1.00 52.53 118 GLU A CA 1
ATOM 888 C C . GLU A 1 118 ? 5.608 -4.555 -25.735 1.00 52.53 118 GLU A C 1
ATOM 890 O O . GLU A 1 118 ? 5.674 -3.542 -26.435 1.00 52.53 118 GLU A O 1
ATOM 895 N N . ARG A 1 119 ? 6.654 -5.026 -25.039 1.00 48.66 119 ARG A N 1
ATOM 896 C CA . ARG A 1 119 ? 7.997 -4.434 -25.098 1.00 48.66 119 ARG A CA 1
ATOM 897 C C . ARG A 1 119 ? 8.342 -4.138 -26.555 1.00 48.66 119 ARG A C 1
ATOM 899 O O . ARG A 1 119 ? 8.704 -5.055 -27.287 1.00 48.66 119 ARG A O 1
ATOM 906 N N . VAL A 1 120 ? 8.262 -2.871 -26.957 1.00 52.75 120 VAL A N 1
ATOM 907 C CA . VAL A 1 120 ? 8.744 -2.443 -28.265 1.00 52.75 120 VAL A CA 1
ATOM 908 C C . VAL A 1 120 ? 10.242 -2.735 -28.267 1.00 52.75 120 VAL A C 1
ATOM 910 O O . VAL A 1 120 ? 10.956 -2.208 -27.404 1.00 52.75 120 VAL A O 1
ATOM 913 N N . PRO A 1 121 ? 10.739 -3.621 -29.150 1.00 45.56 121 PRO A N 1
ATOM 914 C CA . PRO A 1 121 ? 12.168 -3.848 -29.271 1.00 45.56 121 PRO A CA 1
ATOM 915 C C . PRO A 1 121 ? 12.819 -2.497 -29.535 1.00 45.56 121 PRO A C 1
ATOM 917 O O . PRO A 1 121 ? 12.302 -1.726 -30.343 1.00 45.56 121 PRO A O 1
ATOM 920 N N . SER A 1 122 ? 13.920 -2.192 -28.846 1.00 53.47 122 SER A N 1
ATOM 921 C CA . SER A 1 122 ? 14.668 -0.962 -29.086 1.00 53.47 122 SER A CA 1
ATOM 922 C C . SER A 1 122 ? 15.032 -0.897 -30.566 1.00 53.47 122 SER A C 1
ATOM 924 O O . SER A 1 122 ? 15.906 -1.617 -31.056 1.00 53.47 122 SER A O 1
ATOM 926 N N . MET A 1 123 ? 14.300 -0.064 -31.302 1.00 41.03 123 MET A N 1
ATOM 927 C CA . MET A 1 123 ? 14.541 0.153 -32.711 1.00 41.03 123 MET A CA 1
ATOM 928 C C . MET A 1 123 ? 15.884 0.866 -32.788 1.00 41.03 123 MET A C 1
ATOM 930 O O . MET A 1 123 ? 16.022 2.016 -32.374 1.00 41.03 123 MET A O 1
ATOM 934 N N . ARG A 1 124 ? 16.911 0.134 -33.230 1.00 52.12 124 ARG A N 1
ATOM 935 C CA . ARG A 1 124 ? 18.188 0.727 -33.610 1.00 52.12 124 ARG A CA 1
ATOM 936 C C . ARG A 1 124 ? 17.878 1.699 -34.736 1.00 52.12 124 ARG A C 1
ATOM 938 O O . ARG A 1 124 ? 17.591 1.268 -35.849 1.00 52.12 124 ARG A O 1
ATOM 945 N N . ILE A 1 125 ? 17.903 2.989 -34.427 1.00 46.88 125 ILE A N 1
ATOM 946 C CA . ILE A 1 125 ? 17.904 4.027 -35.445 1.00 46.88 125 ILE A CA 1
ATOM 947 C C . ILE A 1 125 ? 19.267 3.920 -36.128 1.00 46.88 125 ILE A C 1
ATOM 949 O O . ILE A 1 125 ? 20.286 4.319 -35.574 1.00 46.88 125 ILE A O 1
ATOM 953 N N . PHE A 1 126 ? 19.286 3.250 -37.278 1.00 45.16 126 PHE A N 1
ATOM 954 C CA . PHE A 1 126 ? 20.336 3.415 -38.270 1.00 45.16 126 PHE A CA 1
ATOM 955 C C . PHE A 1 126 ? 19.904 4.561 -39.181 1.00 45.16 126 PHE A C 1
ATOM 957 O O . PHE A 1 126 ? 18.842 4.492 -39.801 1.00 45.16 126 PHE A O 1
ATOM 964 N N . GLY A 1 127 ? 20.734 5.596 -39.211 1.00 40.88 127 GLY A N 1
ATOM 965 C CA . GLY A 1 127 ? 20.640 6.789 -40.040 1.00 40.88 127 GLY A CA 1
ATOM 966 C C . GLY A 1 127 ? 21.856 7.642 -39.753 1.00 40.88 127 GLY A C 1
ATOM 967 O O . GLY A 1 127 ? 21.850 8.269 -38.674 1.00 40.88 127 GLY A O 1
#

Radius of gyration: 19.22 Å; chains: 1; bounding box: 49×44×54 Å

pLDDT: mean 77.35, std 19.21, range [40.88, 97.94]